Protein AF-E1X626-F1 (afdb_monomer_lite)

Secondary structure (DSSP, 8-state):
-HHHHHHHHHHHHHHHHHHHHHHHHHHHHHH---HHHHHHHHHHHHHHHTTT-HHHHHHHHHHHHHTTS-GGG-SSHHHHHHHHHHHHHHHHHHTTT-SS-TTHHHHHHHHHHHHHHHHHHH-

pLDDT: mean 85.6, std 10.37, range [43.28, 94.31]

Organism: Halobacteriovorax marinus (strain ATCC BAA-682 / DSM 15412 / SJ) (NCBI:txid862908)

Structure (mmCIF, N/CA/C/O backbone):
data_AF-E1X626-F1
#
_entry.id   AF-E1X626-F1
#
loop_
_atom_site.group_PDB
_atom_site.id
_atom_site.type_symbol
_atom_site.label_atom_id
_atom_site.label_alt_id
_atom_site.label_comp_id
_atom_site.label_asym_id
_atom_site.label_entity_id
_atom_site.label_seq_id
_atom_site.pdbx_PDB_ins_code
_atom_site.Cartn_x
_atom_site.Cartn_y
_atom_site.Cartn_z
_atom_site.occupancy
_atom_site.B_iso_or_equiv
_atom_site.auth_seq_id
_atom_site.auth_comp_id
_atom_site.auth_asym_id
_atom_site.auth_atom_id
_atom_site.pdbx_PDB_model_num
ATOM 1 N N . MET A 1 1 ? -16.391 -23.777 14.417 1.00 43.28 1 MET A N 1
ATOM 2 C CA . MET A 1 1 ? -17.164 -22.575 14.018 1.00 43.28 1 MET A CA 1
ATOM 3 C C . MET A 1 1 ? -16.332 -21.280 13.929 1.00 43.28 1 MET A C 1
ATOM 5 O O . MET A 1 1 ? -16.670 -20.440 13.114 1.00 43.28 1 MET A O 1
ATOM 9 N N . PHE A 1 2 ? -15.213 -21.125 14.658 1.00 47.00 2 PHE A N 1
ATOM 10 C CA . PHE A 1 2 ? -14.336 -19.927 14.608 1.00 47.00 2 PHE A CA 1
ATOM 11 C C . PHE A 1 2 ? -13.448 -19.770 13.349 1.00 47.00 2 PHE A C 1
ATOM 13 O O . PHE A 1 2 ? -12.954 -18.681 13.069 1.00 47.00 2 PHE A O 1
ATOM 20 N N . LYS A 1 3 ? -13.214 -20.849 12.589 1.00 49.81 3 LYS A N 1
ATOM 21 C CA . LYS A 1 3 ? -12.230 -20.866 11.488 1.00 49.81 3 LYS A CA 1
ATOM 22 C C . LYS A 1 3 ? -12.719 -20.145 10.220 1.00 49.81 3 LYS A C 1
ATOM 24 O O . LYS A 1 3 ? -11.904 -19.585 9.495 1.00 49.81 3 LYS A O 1
ATOM 29 N N . SER A 1 4 ? -14.037 -20.115 9.984 1.00 56.72 4 SER A N 1
ATOM 30 C CA . SER A 1 4 ? -14.617 -19.483 8.789 1.00 56.72 4 SER A CA 1
ATOM 31 C C . SER A 1 4 ? -14.497 -17.956 8.842 1.00 56.72 4 SER A C 1
ATOM 33 O O . SER A 1 4 ? -14.049 -17.341 7.881 1.00 56.72 4 SER A O 1
ATOM 35 N N . THR A 1 5 ? -14.772 -17.330 9.988 1.00 71.06 5 THR A N 1
ATOM 36 C CA . THR A 1 5 ? -14.697 -15.868 10.145 1.00 71.06 5 THR A CA 1
ATOM 37 C C . THR A 1 5 ? -13.279 -15.329 9.973 1.00 71.06 5 THR A C 1
ATOM 39 O O . THR A 1 5 ? -13.091 -14.301 9.331 1.00 71.06 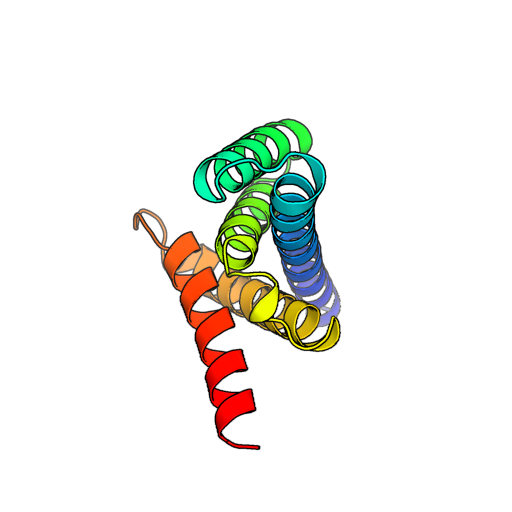5 THR A O 1
ATOM 42 N N . LEU A 1 6 ? -12.265 -16.028 10.493 1.00 80.44 6 LEU A N 1
ATOM 43 C CA . LEU A 1 6 ? -10.871 -15.582 10.406 1.00 80.44 6 LEU A CA 1
ATOM 44 C C . LEU A 1 6 ? -10.345 -15.581 8.964 1.00 80.44 6 LEU A C 1
ATOM 46 O O . LEU A 1 6 ? -9.704 -14.615 8.553 1.00 80.44 6 LEU A O 1
ATOM 50 N N . LEU A 1 7 ? -10.664 -16.624 8.191 1.00 81.12 7 LEU A N 1
ATOM 51 C CA . LEU A 1 7 ? -10.277 -16.720 6.784 1.00 81.12 7 LEU A CA 1
ATOM 52 C C . LEU A 1 7 ? -10.885 -15.575 5.959 1.00 81.12 7 LEU A C 1
ATOM 54 O O . LEU A 1 7 ? -10.168 -14.917 5.212 1.00 81.12 7 LEU A O 1
ATOM 58 N N . HIS A 1 8 ? -12.177 -15.284 6.155 1.00 82.31 8 HIS A N 1
ATOM 59 C CA . HIS A 1 8 ? -12.861 -14.184 5.466 1.00 82.31 8 HIS A CA 1
ATOM 60 C C . HIS A 1 8 ? -12.208 -12.826 5.745 1.00 82.31 8 HIS A C 1
ATOM 62 O O . HIS A 1 8 ? -12.061 -12.021 4.828 1.00 82.31 8 HIS A O 1
ATOM 68 N N . TYR A 1 9 ? -11.765 -12.578 6.984 1.00 84.25 9 TYR A N 1
ATOM 69 C CA . TYR A 1 9 ? -11.033 -11.352 7.298 1.00 84.25 9 TYR A CA 1
ATOM 70 C C . TYR A 1 9 ? -9.708 -11.278 6.545 1.00 84.25 9 TYR A C 1
ATOM 72 O O . TYR A 1 9 ? -9.471 -10.278 5.877 1.00 84.25 9 TYR A O 1
ATOM 80 N N . ILE A 1 10 ? -8.867 -12.316 6.621 1.00 87.38 10 ILE A N 1
ATOM 81 C CA . ILE A 1 10 ? -7.559 -12.331 5.943 1.00 87.38 10 ILE A CA 1
ATOM 82 C C . ILE A 1 10 ? -7.729 -12.098 4.441 1.00 87.38 10 ILE A C 1
ATOM 84 O O . ILE A 1 10 ? -7.046 -11.247 3.874 1.00 87.38 10 ILE A O 1
ATOM 88 N N . ILE A 1 11 ? -8.682 -12.790 3.815 1.00 88.56 11 ILE A N 1
ATOM 89 C CA . ILE A 1 11 ? -9.018 -12.613 2.399 1.00 88.56 11 ILE A CA 1
ATOM 90 C C . ILE A 1 11 ? -9.414 -11.156 2.131 1.00 88.56 11 ILE A C 1
ATOM 92 O O . ILE A 1 11 ? -8.872 -10.537 1.219 1.00 88.56 11 ILE A O 1
ATOM 96 N N . GLY A 1 12 ? -10.273 -10.572 2.972 1.00 89.38 12 GLY A N 1
ATOM 97 C CA . GLY A 1 12 ? -10.671 -9.168 2.875 1.00 89.38 12 GLY A CA 1
ATOM 98 C C . GLY A 1 12 ? -9.492 -8.190 2.915 1.00 89.38 12 GLY A C 1
ATOM 99 O O . GLY A 1 12 ? -9.416 -7.308 2.060 1.00 89.38 12 GLY A O 1
ATOM 100 N N . TYR A 1 13 ? -8.547 -8.356 3.849 1.00 90.81 13 TYR A N 1
ATOM 101 C CA . TYR A 1 13 ? -7.333 -7.525 3.894 1.00 90.81 13 TYR A CA 1
ATOM 102 C C . TYR A 1 13 ? -6.477 -7.722 2.641 1.00 90.81 13 TYR A C 1
ATOM 104 O O . TYR A 1 13 ? -6.092 -6.746 2.007 1.00 90.81 13 TYR A O 1
ATOM 112 N N . SER A 1 14 ? -6.240 -8.971 2.235 1.00 92.38 14 SER A N 1
ATOM 113 C CA . SER A 1 14 ? -5.424 -9.295 1.055 1.00 92.38 14 SER A CA 1
ATOM 114 C C . SER A 1 14 ? -5.981 -8.651 -0.219 1.00 92.38 14 SER A C 1
ATOM 116 O O . SER A 1 14 ? -5.244 -8.014 -0.965 1.00 92.38 14 SER A O 1
ATOM 118 N N . LEU A 1 15 ? -7.296 -8.763 -0.448 1.00 92.75 15 LEU A N 1
ATOM 119 C CA . LEU A 1 15 ? -7.978 -8.155 -1.596 1.00 92.75 15 LEU A CA 1
ATOM 120 C C . LEU A 1 15 ? -7.919 -6.630 -1.548 1.00 92.75 15 LEU A C 1
ATOM 122 O O . LEU A 1 15 ? -7.601 -5.995 -2.546 1.00 92.75 15 LEU A O 1
ATOM 126 N N . SER A 1 16 ? -8.194 -6.042 -0.384 1.00 92.25 16 SER A N 1
ATOM 127 C CA . SER A 1 16 ? -8.138 -4.588 -0.204 1.00 92.25 16 SER A CA 1
ATOM 128 C C . SER A 1 16 ? -6.724 -4.049 -0.455 1.00 92.25 16 SER A C 1
ATOM 130 O O . SER A 1 16 ? -6.550 -3.013 -1.090 1.00 92.25 16 SER A O 1
ATOM 132 N N . PHE A 1 17 ? -5.706 -4.778 0.008 1.00 93.94 17 PHE A N 1
ATOM 133 C CA . PHE A 1 17 ? -4.298 -4.462 -0.219 1.00 93.94 17 PHE A CA 1
ATOM 134 C C . PHE A 1 17 ? -3.938 -4.543 -1.706 1.00 93.94 17 PHE A C 1
ATOM 136 O O . PHE A 1 17 ? -3.345 -3.610 -2.246 1.00 93.94 17 PHE A O 1
ATOM 143 N N . LEU A 1 18 ? -4.355 -5.617 -2.382 1.00 93.06 18 LEU A N 1
ATOM 144 C CA . LEU A 1 18 ? -4.147 -5.804 -3.818 1.00 93.06 18 LEU A CA 1
ATOM 145 C C . LEU A 1 18 ? -4.773 -4.660 -4.625 1.00 93.06 18 LEU A C 1
ATOM 147 O O . LEU A 1 18 ? -4.126 -4.115 -5.512 1.00 93.06 18 LEU A O 1
ATOM 151 N N . VAL A 1 19 ? -6.000 -4.253 -4.284 1.00 93.00 19 VAL A N 1
ATOM 152 C CA . VAL A 1 19 ? -6.684 -3.119 -4.926 1.00 93.00 19 VAL A CA 1
ATOM 153 C C . VAL A 1 19 ? -5.890 -1.823 -4.753 1.00 93.00 19 VAL A C 1
ATOM 155 O O . VAL A 1 19 ? -5.701 -1.099 -5.726 1.00 93.00 19 VAL A O 1
ATOM 158 N N . GLY A 1 20 ? -5.384 -1.541 -3.549 1.00 92.06 20 GLY A N 1
ATOM 159 C CA . GLY A 1 20 ? -4.547 -0.362 -3.306 1.00 92.06 20 GLY A CA 1
ATOM 160 C C . GLY A 1 20 ? -3.255 -0.365 -4.126 1.00 92.06 20 GLY A C 1
ATOM 161 O O . GLY A 1 20 ? -2.898 0.652 -4.721 1.00 92.06 20 GLY A O 1
ATOM 162 N N . CYS A 1 21 ? -2.592 -1.519 -4.205 1.00 91.94 21 CYS A N 1
ATOM 163 C CA . CYS A 1 21 ? -1.367 -1.707 -4.980 1.00 91.94 21 CYS A CA 1
ATOM 164 C C . CYS A 1 21 ? -1.613 -1.505 -6.487 1.00 91.94 21 CYS A C 1
ATOM 166 O O . CYS A 1 21 ? -0.929 -0.714 -7.137 1.00 91.94 21 CYS A O 1
ATOM 168 N N . LEU A 1 22 ? -2.658 -2.147 -7.018 1.00 91.12 22 LEU A N 1
ATOM 169 C CA . LEU A 1 22 ? -3.077 -2.045 -8.417 1.00 91.12 22 LEU A CA 1
ATOM 170 C C . LEU A 1 22 ? -3.449 -0.621 -8.813 1.00 91.12 22 LEU A C 1
ATOM 172 O O . LEU A 1 22 ? -2.998 -0.141 -9.848 1.00 91.12 22 LEU A O 1
ATOM 176 N N . LEU A 1 23 ? -4.268 0.055 -8.004 1.00 91.62 23 LEU A N 1
ATOM 177 C CA . LEU A 1 23 ? -4.694 1.419 -8.299 1.00 91.62 23 LEU A CA 1
ATOM 178 C C . LEU A 1 23 ? -3.499 2.376 -8.313 1.00 91.62 23 LEU A C 1
ATOM 180 O O . LEU A 1 23 ? -3.409 3.202 -9.215 1.00 91.62 23 LEU A O 1
ATOM 184 N N . CYS A 1 24 ? -2.564 2.244 -7.368 1.00 91.62 24 CYS A N 1
ATOM 185 C CA . CYS A 1 24 ? -1.367 3.086 -7.332 1.00 91.62 24 CYS A CA 1
ATOM 186 C C . CYS A 1 24 ? -0.520 2.923 -8.603 1.00 91.62 24 CYS A C 1
ATOM 188 O O . CYS A 1 24 ? -0.189 3.920 -9.248 1.00 91.62 24 CYS A O 1
ATOM 190 N N . ASN A 1 25 ? -0.263 1.677 -9.012 1.00 88.81 25 ASN A N 1
ATOM 191 C CA . ASN A 1 25 ? 0.451 1.379 -10.255 1.00 88.81 25 ASN A CA 1
ATOM 192 C C . ASN A 1 25 ? -0.307 1.857 -11.498 1.00 88.81 25 ASN A C 1
ATOM 194 O O . ASN A 1 25 ? 0.287 2.427 -12.409 1.00 88.81 25 ASN A O 1
ATOM 198 N N . TYR A 1 26 ? -1.626 1.673 -11.538 1.00 89.31 26 TYR A N 1
ATOM 199 C CA . TYR A 1 26 ? -2.446 2.110 -12.665 1.00 89.31 26 TYR A CA 1
ATOM 200 C C . TYR A 1 26 ? -2.425 3.632 -12.842 1.00 89.31 26 TYR A C 1
ATOM 202 O O . TYR A 1 26 ? -2.310 4.113 -13.970 1.00 89.31 26 TYR A O 1
ATOM 210 N N . LEU A 1 27 ? -2.502 4.391 -11.741 1.00 89.38 27 LEU A N 1
ATOM 211 C CA . LEU A 1 27 ? -2.402 5.852 -11.770 1.00 89.38 27 LEU A CA 1
ATOM 212 C C . LEU A 1 27 ? -1.022 6.311 -12.251 1.00 89.38 27 LEU A C 1
ATOM 214 O O . LEU A 1 27 ? -0.9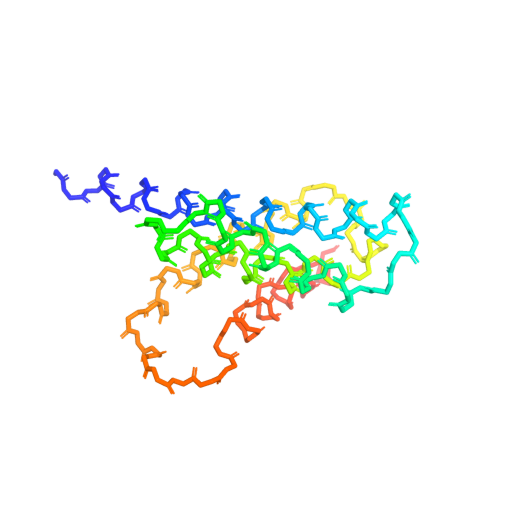47 7.237 -13.054 1.00 89.38 27 LEU A O 1
ATOM 218 N N . TYR A 1 28 ? 0.043 5.653 -11.785 1.00 89.31 28 TYR A N 1
ATOM 219 C CA . TYR A 1 28 ? 1.410 5.929 -12.228 1.00 89.31 28 TYR A CA 1
ATOM 220 C C . TYR A 1 28 ? 1.562 5.711 -13.742 1.00 89.31 28 TYR A C 1
ATOM 222 O O . TYR A 1 28 ? 1.955 6.626 -14.455 1.00 89.31 28 TYR A O 1
ATOM 230 N N . ILE A 1 29 ? 1.158 4.540 -14.245 1.00 86.75 29 ILE A N 1
ATOM 231 C CA . ILE A 1 29 ? 1.330 4.163 -15.657 1.00 86.75 29 ILE A CA 1
ATOM 232 C C . ILE A 1 29 ? 0.433 4.990 -16.592 1.00 86.75 29 ILE A C 1
ATOM 234 O O . ILE A 1 29 ? 0.860 5.359 -17.681 1.00 86.75 29 ILE A O 1
ATOM 238 N N . SER A 1 30 ? -0.814 5.270 -16.200 1.00 88.88 30 SER A N 1
ATOM 239 C CA . SER A 1 30 ? -1.793 5.900 -17.104 1.00 88.88 30 SER A CA 1
ATOM 240 C C . SER A 1 30 ? -1.685 7.422 -17.163 1.00 88.88 30 SER A C 1
ATOM 242 O O . SER A 1 30 ? -2.025 8.013 -18.185 1.00 88.88 30 SER A O 1
ATOM 244 N N . PHE A 1 31 ? -1.276 8.062 -16.064 1.00 87.56 31 PHE A N 1
ATOM 245 C CA . PHE A 1 31 ? -1.279 9.523 -15.932 1.00 87.56 31 PHE A CA 1
ATOM 246 C C . PHE A 1 31 ? 0.118 10.126 -15.727 1.00 87.56 31 PHE A C 1
ATOM 248 O O . PHE A 1 31 ? 0.209 11.343 -15.577 1.00 87.56 31 PHE A O 1
ATOM 255 N N . ASP A 1 32 ? 1.178 9.307 -15.701 1.00 86.19 32 ASP A N 1
ATOM 256 C CA . ASP A 1 32 ? 2.573 9.734 -15.476 1.00 86.19 32 ASP A CA 1
ATOM 257 C C . ASP A 1 32 ? 2.732 10.595 -14.201 1.00 86.19 32 ASP A C 1
ATOM 259 O O . ASP A 1 32 ? 3.500 11.555 -14.109 1.00 86.19 32 ASP A O 1
ATOM 263 N N . LEU A 1 33 ? 1.907 10.293 -13.193 1.00 88.06 33 LEU A N 1
ATOM 264 C CA . LEU A 1 33 ? 1.901 11.004 -11.918 1.00 88.06 33 LEU A CA 1
ATOM 265 C C . LEU A 1 33 ? 3.073 10.521 -11.062 1.00 88.06 33 LEU A C 1
ATOM 267 O O . LEU A 1 33 ? 3.349 9.326 -11.039 1.00 88.06 33 LEU A O 1
ATOM 271 N N . PRO A 1 34 ? 3.714 11.380 -10.252 1.00 90.62 34 PRO A N 1
ATOM 272 C CA . PRO A 1 34 ? 4.719 10.915 -9.303 1.00 90.62 34 PRO A CA 1
ATOM 273 C C . PRO A 1 34 ? 4.106 9.904 -8.322 1.00 90.62 34 PRO A C 1
ATOM 275 O O . PRO A 1 34 ? 3.015 10.126 -7.795 1.00 90.62 34 PRO A O 1
ATOM 278 N N . MET A 1 35 ? 4.825 8.816 -8.019 1.00 89.62 35 MET A N 1
ATOM 279 C CA . MET A 1 35 ? 4.302 7.688 -7.223 1.00 89.62 35 MET A CA 1
ATOM 280 C C . MET A 1 35 ? 3.710 8.113 -5.867 1.00 89.62 35 MET A C 1
ATOM 282 O O . MET A 1 35 ? 2.712 7.559 -5.409 1.00 89.62 35 MET A O 1
ATOM 286 N N . VAL A 1 36 ? 4.294 9.138 -5.234 1.00 91.69 36 VAL A N 1
ATOM 287 C CA . VAL A 1 36 ? 3.806 9.706 -3.964 1.00 91.69 36 VAL A CA 1
ATOM 288 C C . VAL A 1 36 ? 2.413 10.320 -4.119 1.00 91.69 36 VAL A C 1
ATOM 290 O O . VAL A 1 36 ? 1.562 10.149 -3.245 1.00 91.69 36 VAL A O 1
ATOM 293 N N . LEU A 1 37 ? 2.162 11.007 -5.234 1.00 92.88 37 LEU A N 1
ATOM 294 C CA . LEU A 1 37 ? 0.869 11.616 -5.535 1.00 92.88 37 LEU A CA 1
ATOM 295 C C . LEU A 1 37 ? -0.172 10.550 -5.897 1.00 92.88 37 LEU A C 1
ATOM 297 O O . LEU A 1 37 ? -1.307 10.622 -5.438 1.00 92.88 37 LEU A O 1
ATOM 301 N N . SER A 1 38 ? 0.220 9.516 -6.643 1.00 92.69 38 SER A N 1
ATOM 302 C CA . SER A 1 38 ? -0.650 8.369 -6.928 1.00 92.69 38 SER A CA 1
ATOM 303 C C . SER A 1 38 ? -1.101 7.674 -5.641 1.00 92.69 38 SER A C 1
ATOM 305 O O . SER A 1 38 ? -2.294 7.439 -5.448 1.00 92.69 38 SER A O 1
ATOM 307 N N . SER A 1 39 ? -0.179 7.417 -4.709 1.00 93.19 39 SER A N 1
ATOM 308 C CA . SER A 1 39 ? -0.499 6.776 -3.428 1.00 93.19 39 SER A CA 1
ATOM 309 C C . SER A 1 39 ? -1.381 7.647 -2.529 1.00 93.19 39 SER A C 1
ATOM 311 O O . SER A 1 39 ? -2.315 7.137 -1.905 1.00 93.19 39 SER A O 1
ATOM 313 N N . SER A 1 40 ? -1.157 8.966 -2.494 1.00 94.06 40 SER A N 1
ATOM 314 C CA . SER A 1 40 ? -2.004 9.874 -1.711 1.00 94.06 40 SER A CA 1
ATOM 315 C C . SER A 1 40 ? -3.426 9.965 -2.272 1.00 94.06 40 SER A C 1
ATOM 317 O O . SER A 1 40 ? -4.381 9.943 -1.493 1.00 94.06 40 SER A O 1
ATOM 319 N N . LEU A 1 41 ? -3.592 9.960 -3.599 1.00 94.31 41 LEU A N 1
ATOM 320 C CA . LEU A 1 41 ? -4.902 9.891 -4.255 1.00 94.31 41 LEU A CA 1
ATOM 321 C C . LEU A 1 41 ? -5.61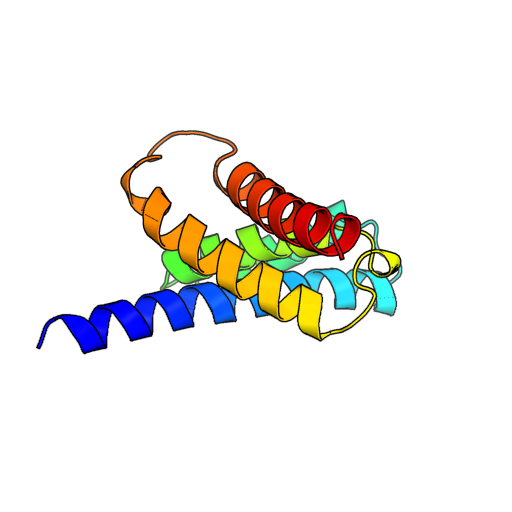7 8.570 -3.963 1.00 94.31 41 LEU A C 1
ATOM 323 O O . LEU A 1 41 ? -6.791 8.580 -3.594 1.00 94.31 41 LEU A O 1
ATOM 327 N N . VAL A 1 42 ? -4.918 7.437 -4.067 1.00 93.94 42 VAL A N 1
ATOM 328 C CA . VAL A 1 42 ? -5.482 6.112 -3.758 1.00 93.94 42 VAL A CA 1
ATOM 329 C C . VAL A 1 42 ? -5.889 6.026 -2.288 1.00 93.94 42 VAL A C 1
ATOM 331 O O . VAL A 1 42 ? -6.968 5.524 -1.979 1.00 93.94 42 VAL A O 1
ATOM 334 N N . GLY A 1 43 ? -5.076 6.562 -1.376 1.00 92.62 43 GLY A N 1
ATOM 335 C CA . GLY A 1 43 ? -5.400 6.650 0.046 1.00 92.62 43 GLY A CA 1
ATOM 336 C C . GLY A 1 43 ? -6.618 7.524 0.330 1.00 92.62 43 GLY A C 1
ATOM 337 O O . GLY A 1 43 ? -7.496 7.132 1.102 1.00 92.62 43 GLY A O 1
ATOM 338 N N . LEU A 1 44 ? -6.707 8.684 -0.323 1.00 93.44 44 LEU A N 1
ATOM 339 C CA . LEU A 1 44 ? -7.831 9.606 -0.187 1.00 93.44 44 LEU A CA 1
ATOM 340 C C . LEU A 1 44 ? -9.131 8.980 -0.712 1.00 93.44 44 LEU A C 1
ATOM 342 O O . LEU A 1 44 ? -10.123 8.919 0.014 1.00 93.44 44 LEU A O 1
ATOM 346 N N . LEU A 1 45 ? -9.115 8.455 -1.938 1.00 92.94 45 LEU A N 1
ATOM 347 C CA . LEU A 1 45 ? -10.269 7.793 -2.550 1.00 92.94 45 LEU A CA 1
ATOM 348 C C . LEU A 1 45 ? -10.663 6.529 -1.781 1.00 92.94 45 LEU A C 1
ATOM 350 O O . LEU A 1 45 ? -11.843 6.323 -1.502 1.00 92.94 45 LEU A O 1
ATOM 354 N N . GLY A 1 46 ? -9.687 5.720 -1.368 1.00 89.44 46 GLY A N 1
ATOM 355 C CA . GLY A 1 46 ? -9.911 4.539 -0.538 1.00 89.44 46 GLY A CA 1
ATOM 356 C C . GLY A 1 46 ? -10.560 4.888 0.802 1.00 89.44 46 GLY A C 1
ATOM 357 O O . GLY A 1 46 ? -11.478 4.198 1.244 1.00 89.44 46 GLY A O 1
ATOM 358 N N . SER A 1 47 ? -10.158 5.998 1.423 1.00 89.31 47 SER A N 1
ATOM 359 C CA . SER A 1 47 ? -10.781 6.493 2.652 1.00 89.31 47 SER A CA 1
ATOM 360 C C . SER A 1 47 ? -12.241 6.911 2.435 1.00 89.31 47 SER A C 1
ATOM 362 O O . SER A 1 47 ? -13.113 6.527 3.218 1.00 89.31 47 SER A O 1
ATOM 364 N N . LEU A 1 48 ? -12.533 7.627 1.346 1.00 90.81 48 LEU A N 1
ATOM 365 C CA . LEU A 1 48 ? -13.886 8.094 1.026 1.00 90.81 48 LEU A CA 1
ATOM 366 C C . LEU A 1 48 ? -14.836 6.943 0.662 1.00 90.81 48 LEU A C 1
ATOM 368 O O . LEU A 1 48 ? -15.944 6.870 1.191 1.00 90.81 48 LEU A O 1
ATOM 372 N N . ILE A 1 49 ? -14.398 6.018 -0.196 1.00 88.62 49 ILE A N 1
ATOM 373 C CA . ILE A 1 49 ? -15.213 4.886 -0.663 1.00 88.62 49 ILE A CA 1
ATOM 374 C C . ILE A 1 49 ? -15.506 3.920 0.490 1.00 88.62 49 ILE A C 1
ATOM 376 O O . ILE A 1 49 ? -16.643 3.485 0.676 1.00 88.62 49 ILE A O 1
ATOM 380 N N . PHE A 1 50 ? -14.497 3.609 1.308 1.00 86.06 50 PHE A N 1
ATOM 381 C CA . PHE A 1 50 ? -14.618 2.650 2.407 1.00 86.06 50 PHE A CA 1
ATOM 382 C C . PHE A 1 50 ? -14.879 3.315 3.765 1.00 86.06 50 PHE A C 1
ATOM 384 O O . PHE A 1 50 ? -14.513 2.755 4.796 1.00 86.06 50 PHE A O 1
ATOM 391 N N . TYR A 1 51 ? -15.568 4.463 3.799 1.00 79.56 51 TYR A N 1
ATOM 392 C CA . TYR A 1 51 ? -15.819 5.249 5.020 1.00 79.56 51 TYR A CA 1
ATOM 393 C C . TYR A 1 51 ? -16.358 4.434 6.212 1.00 79.56 51 TYR A C 1
ATOM 395 O O . TYR A 1 51 ? -15.986 4.662 7.362 1.00 79.56 51 TYR A O 1
ATOM 403 N N . LYS A 1 52 ? -17.215 3.437 5.950 1.00 81.44 52 LYS A N 1
ATOM 404 C CA . LYS A 1 52 ? -17.788 2.569 6.995 1.00 81.44 52 LYS A CA 1
ATOM 405 C C . LYS A 1 52 ? -16.834 1.477 7.493 1.00 81.44 52 LYS A C 1
ATOM 407 O O . LYS A 1 52 ? -17.067 0.930 8.568 1.00 81.44 52 LYS A O 1
ATOM 412 N N . ASN A 1 53 ? -15.790 1.132 6.739 1.00 86.06 53 ASN A N 1
ATOM 413 C CA . ASN A 1 53 ? -14.929 -0.015 7.016 1.00 86.06 53 ASN A CA 1
ATOM 414 C C . ASN A 1 53 ? -13.459 0.401 7.181 1.00 86.06 53 ASN A C 1
ATOM 416 O O . ASN A 1 53 ? -12.657 0.322 6.252 1.00 86.06 53 ASN A O 1
ATOM 420 N N . LYS A 1 54 ? -13.104 0.794 8.410 1.00 84.56 54 LYS A N 1
ATOM 421 C CA . LYS A 1 54 ? -11.756 1.264 8.785 1.00 84.56 54 LYS A CA 1
ATOM 422 C C . LYS A 1 54 ? -10.640 0.272 8.452 1.00 84.56 54 LYS A C 1
ATOM 424 O O . LYS A 1 54 ? -9.529 0.672 8.121 1.00 84.56 54 LYS A O 1
ATOM 429 N N . GLU A 1 55 ? -10.937 -1.021 8.534 1.00 86.44 55 GLU A N 1
ATOM 430 C CA . GLU A 1 55 ? -9.973 -2.082 8.240 1.00 86.44 55 GLU A CA 1
ATOM 431 C C . GLU A 1 55 ? -9.634 -2.124 6.743 1.00 86.44 55 GLU A C 1
ATOM 433 O O . GLU A 1 55 ? -8.464 -2.223 6.375 1.00 86.44 55 GLU A O 1
ATOM 438 N N . ALA A 1 56 ? -10.644 -1.964 5.880 1.00 86.56 56 ALA A N 1
ATOM 439 C CA . ALA A 1 56 ? -10.448 -1.883 4.435 1.00 86.56 56 ALA A CA 1
ATOM 440 C C . ALA A 1 56 ? -9.677 -0.614 4.045 1.00 86.56 56 ALA A C 1
ATOM 442 O O . ALA A 1 56 ? -8.734 -0.703 3.267 1.00 86.56 56 ALA A O 1
ATOM 443 N N . GLN A 1 57 ? -9.996 0.540 4.646 1.00 90.50 57 GLN A N 1
ATOM 444 C CA . GLN A 1 57 ? -9.260 1.793 4.418 1.00 90.50 57 GLN A CA 1
ATOM 445 C C . GLN A 1 57 ? -7.766 1.640 4.724 1.00 90.50 57 GLN A C 1
ATOM 447 O O . GLN A 1 57 ? -6.919 1.975 3.897 1.00 90.50 57 GLN A O 1
ATOM 452 N N . ALA A 1 58 ? -7.442 1.097 5.903 1.00 90.38 58 ALA A N 1
ATOM 453 C CA . ALA A 1 58 ? -6.061 0.872 6.314 1.00 90.38 58 ALA A CA 1
ATOM 454 C C . ALA A 1 58 ? -5.339 -0.094 5.368 1.00 90.38 58 ALA A C 1
ATOM 456 O O . ALA A 1 58 ? -4.168 0.111 5.064 1.00 90.38 58 ALA A O 1
ATOM 457 N N . SER A 1 59 ? -6.037 -1.121 4.883 1.00 92.62 59 SER A N 1
ATOM 458 C CA . SER A 1 59 ? -5.472 -2.117 3.978 1.00 92.62 59 SER A CA 1
ATOM 459 C C . SER A 1 59 ? -5.234 -1.578 2.568 1.00 92.62 59 SER A C 1
ATOM 461 O O . SER A 1 59 ? -4.171 -1.826 2.011 1.00 92.62 59 SER A O 1
ATOM 463 N N . VAL A 1 60 ? -6.176 -0.808 2.010 1.00 94.00 60 VAL A N 1
ATOM 464 C CA . VAL A 1 60 ? -6.018 -0.134 0.708 1.00 94.00 60 VAL A CA 1
ATOM 465 C C . VAL A 1 60 ? -4.856 0.851 0.768 1.00 94.00 60 VAL A C 1
ATOM 467 O O . VAL A 1 60 ? -3.994 0.835 -0.106 1.00 94.00 60 VAL A O 1
ATOM 470 N N . TYR A 1 61 ? -4.780 1.657 1.827 1.00 93.81 61 TYR A N 1
ATOM 471 C CA . TYR A 1 61 ? -3.694 2.621 1.991 1.00 93.81 61 TYR A CA 1
ATOM 472 C C . TYR A 1 61 ? -2.340 1.951 2.259 1.00 93.81 61 TYR A C 1
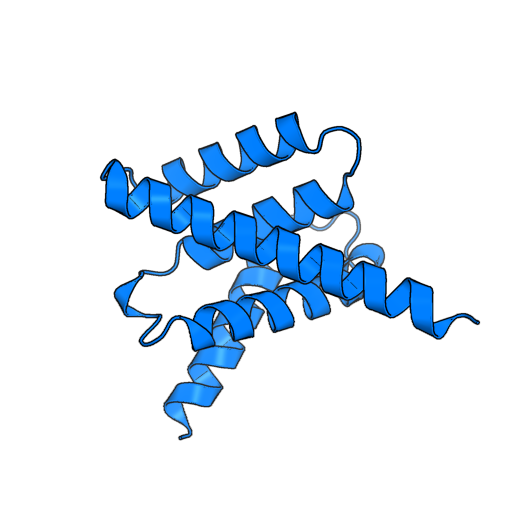ATOM 474 O O . TYR A 1 61 ? -1.302 2.403 1.792 1.00 93.81 61 TYR A O 1
ATOM 482 N N . CYS A 1 62 ? -2.325 0.825 2.973 1.00 93.88 62 CYS A N 1
ATOM 483 C CA . CYS A 1 62 ? -1.114 0.023 3.117 1.00 93.88 62 CYS A CA 1
ATOM 484 C C . CYS A 1 62 ? -0.661 -0.564 1.772 1.00 93.88 62 CYS A C 1
ATOM 486 O O . CYS A 1 62 ? 0.529 -0.556 1.464 1.00 93.88 62 CYS A O 1
ATOM 488 N N . GLY A 1 63 ? -1.610 -1.051 0.971 1.00 92.38 63 GLY A N 1
ATOM 489 C CA . GLY A 1 63 ? -1.351 -1.597 -0.355 1.00 92.38 63 GLY A CA 1
ATOM 490 C C . GLY A 1 63 ? -0.841 -0.553 -1.340 1.00 92.38 63 GLY A C 1
ATOM 491 O O . GLY A 1 63 ? 0.042 -0.862 -2.136 1.00 92.38 63 GLY A O 1
ATOM 492 N N . SER A 1 64 ? -1.316 0.694 -1.257 1.00 94.06 64 SER A N 1
ATOM 493 C CA . SER A 1 64 ? -0.815 1.771 -2.116 1.00 94.06 64 SER A CA 1
ATOM 494 C C . SER A 1 64 ? 0.660 2.071 -1.855 1.00 94.06 64 SER A C 1
ATOM 496 O O . SER A 1 64 ? 1.389 2.284 -2.812 1.00 94.06 64 SER A O 1
ATOM 498 N N . PHE A 1 65 ? 1.144 1.985 -0.607 1.00 92.88 65 PHE A N 1
ATOM 499 C CA . PHE A 1 65 ? 2.585 2.069 -0.324 1.00 92.88 65 PHE A CA 1
ATOM 500 C C . PHE A 1 65 ? 3.380 0.932 -0.960 1.00 92.88 65 PHE A C 1
ATOM 502 O O . PHE A 1 65 ? 4.473 1.171 -1.463 1.00 92.88 65 PHE A O 1
ATOM 509 N N . ALA A 1 66 ? 2.844 -0.292 -0.967 1.00 91.38 66 ALA A N 1
ATOM 510 C CA . ALA A 1 66 ? 3.518 -1.394 -1.643 1.00 91.38 66 ALA A CA 1
ATOM 511 C C . ALA A 1 66 ? 3.570 -1.180 -3.168 1.00 91.38 66 ALA A C 1
ATOM 513 O O . ALA A 1 66 ? 4.592 -1.452 -3.796 1.00 91.38 66 ALA A O 1
ATOM 514 N N . GLY A 1 67 ? 2.501 -0.616 -3.737 1.00 87.81 67 GLY A N 1
ATOM 515 C CA . GLY A 1 67 ? 2.402 -0.231 -5.147 1.00 87.81 67 GLY A CA 1
ATOM 516 C C . GLY A 1 67 ? 3.179 1.030 -5.540 1.00 87.81 67 GLY A C 1
ATOM 517 O O . GLY A 1 67 ? 3.164 1.387 -6.708 1.00 87.81 67 GLY A O 1
ATOM 518 N N . MET A 1 68 ? 3.855 1.706 -4.602 1.00 88.69 68 MET A N 1
ATOM 519 C CA . MET A 1 68 ? 4.866 2.730 -4.920 1.00 88.69 68 MET A CA 1
ATOM 520 C C . MET A 1 68 ? 6.221 2.110 -5.283 1.00 88.69 68 MET A C 1
ATOM 522 O O . MET A 1 68 ? 7.175 2.834 -5.538 1.00 88.69 68 MET A O 1
ATOM 526 N N . SER A 1 69 ? 6.343 0.785 -5.237 1.00 84.25 69 SER A N 1
ATOM 527 C CA . SER A 1 69 ? 7.529 0.109 -5.757 1.00 84.25 69 SER A CA 1
ATOM 528 C C . SER A 1 69 ? 7.480 0.141 -7.274 1.00 84.25 69 SER A C 1
ATOM 530 O O . SER A 1 69 ? 6.408 -0.033 -7.852 1.00 84.25 69 SER A O 1
ATOM 532 N N . ASP A 1 70 ? 8.631 0.348 -7.907 1.00 70.81 70 ASP A N 1
ATOM 533 C CA . ASP A 1 70 ? 8.702 0.461 -9.358 1.00 70.81 70 ASP A CA 1
ATOM 534 C C . ASP A 1 70 ? 8.085 -0.784 -10.032 1.00 70.81 70 ASP A C 1
ATOM 536 O O . ASP A 1 70 ? 8.392 -1.910 -9.629 1.00 70.81 70 ASP A O 1
ATOM 540 N N . PRO A 1 71 ? 7.204 -0.636 -11.034 1.00 62.78 71 PRO A N 1
ATOM 541 C CA . PRO A 1 71 ? 6.564 -1.770 -11.693 1.00 62.78 71 PRO A CA 1
ATOM 542 C C . PRO A 1 71 ? 7.558 -2.730 -12.365 1.00 62.78 71 PRO A C 1
ATOM 544 O O . PRO A 1 71 ? 7.225 -3.904 -12.519 1.00 62.78 71 PRO A O 1
ATOM 547 N N . MET A 1 72 ? 8.789 -2.304 -12.691 1.00 58.72 72 MET A N 1
ATOM 548 C CA . MET A 1 72 ? 9.852 -3.217 -13.140 1.00 58.72 72 MET A CA 1
ATOM 549 C C . MET A 1 72 ? 10.341 -4.180 -12.045 1.00 58.72 72 MET A C 1
ATOM 551 O O . MET A 1 72 ? 10.932 -5.211 -12.373 1.00 58.72 72 MET A O 1
ATOM 555 N N . PHE A 1 73 ? 10.093 -3.898 -10.759 1.00 58.84 73 PHE A N 1
ATOM 556 C CA . PHE A 1 73 ? 10.397 -4.849 -9.683 1.00 58.84 73 PHE A CA 1
ATOM 557 C C . PHE A 1 73 ? 9.500 -6.083 -9.733 1.00 58.84 73 PHE A C 1
ATOM 559 O O . PHE A 1 73 ? 9.974 -7.169 -9.409 1.00 58.84 73 PHE A O 1
ATOM 566 N N . PHE A 1 74 ? 8.240 -5.939 -10.152 1.00 60.41 74 PHE A N 1
ATOM 567 C CA . PHE A 1 74 ? 7.311 -7.056 -10.283 1.00 60.41 74 PHE A CA 1
ATOM 568 C C . PHE A 1 74 ? 7.525 -7.729 -11.635 1.00 60.41 74 PHE A C 1
ATOM 570 O O . PHE A 1 74 ? 6.870 -7.409 -12.625 1.00 60.41 74 PHE A O 1
ATOM 577 N N . GLY A 1 75 ? 8.448 -8.690 -11.680 1.00 55.44 75 GLY A N 1
ATOM 578 C CA . GLY A 1 75 ? 8.765 -9.410 -12.914 1.00 55.44 75 GLY A CA 1
ATOM 579 C C . GLY A 1 75 ? 7.558 -10.167 -13.480 1.00 55.44 75 GLY A C 1
ATOM 580 O O . GLY A 1 75 ? 7.507 -10.419 -14.681 1.00 55.44 75 GLY A O 1
ATOM 581 N N . HIS A 1 76 ? 6.583 -10.516 -12.629 1.00 67.44 76 HIS A N 1
ATOM 582 C CA . HIS A 1 76 ? 5.324 -11.184 -12.968 1.00 67.44 76 HIS A CA 1
ATOM 583 C C . HIS A 1 76 ? 4.176 -10.714 -12.056 1.00 67.44 76 HIS A C 1
ATOM 585 O O . HIS A 1 76 ? 4.362 -10.505 -10.857 1.00 67.44 76 HIS A O 1
ATOM 591 N N . TRP A 1 77 ? 2.944 -10.698 -12.584 1.00 77.19 77 TRP A N 1
ATOM 592 C CA . TRP A 1 77 ? 1.707 -10.457 -11.813 1.00 77.19 77 TRP A CA 1
ATOM 593 C C . TRP A 1 77 ? 1.568 -11.359 -10.568 1.00 77.19 77 TRP A C 1
ATOM 595 O O . TRP A 1 77 ? 0.922 -10.978 -9.591 1.00 77.19 77 TRP A O 1
ATOM 605 N N . GLY A 1 78 ? 2.201 -12.539 -10.580 1.00 80.44 78 GLY A N 1
ATOM 606 C CA . GLY A 1 78 ? 2.227 -13.471 -9.451 1.00 80.44 78 GLY A CA 1
ATOM 607 C C . GLY A 1 78 ? 2.936 -12.929 -8.205 1.00 80.44 78 GLY A C 1
ATOM 608 O O . GLY A 1 78 ? 2.457 -13.153 -7.093 1.00 80.44 78 GLY A O 1
ATOM 609 N N . GLU A 1 79 ? 4.015 -12.159 -8.363 1.00 83.88 79 GLU A N 1
ATOM 610 C CA . GLU A 1 79 ? 4.747 -11.572 -7.230 1.00 83.88 79 GLU A CA 1
ATOM 611 C C . GLU A 1 79 ? 3.901 -10.526 -6.504 1.00 83.88 79 GLU A C 1
ATOM 613 O O . GLU A 1 79 ? 3.872 -10.478 -5.277 1.00 83.88 79 GLU A O 1
ATOM 618 N N . MET A 1 80 ? 3.128 -9.739 -7.249 1.00 86.31 80 MET A N 1
ATOM 619 C CA . MET A 1 80 ? 2.243 -8.728 -6.675 1.00 86.31 80 MET A CA 1
ATOM 620 C C . MET A 1 80 ? 1.089 -9.356 -5.876 1.00 86.31 80 MET A C 1
ATOM 622 O O . MET A 1 80 ? 0.698 -8.838 -4.824 1.00 86.31 80 MET A O 1
ATOM 626 N N . ILE A 1 81 ? 0.572 -10.504 -6.328 1.00 89.31 81 ILE A N 1
ATOM 627 C CA . ILE A 1 81 ? -0.410 -11.294 -5.570 1.00 89.31 81 ILE A CA 1
ATOM 628 C C . ILE A 1 81 ? 0.229 -11.833 -4.283 1.00 89.31 81 ILE A C 1
ATOM 630 O O . ILE A 1 81 ? -0.362 -11.701 -3.211 1.00 89.31 81 ILE A O 1
ATOM 634 N N . LEU A 1 82 ? 1.449 -12.371 -4.363 1.00 90.06 82 LEU A N 1
ATOM 635 C CA . LEU A 1 82 ? 2.219 -12.847 -3.208 1.00 90.06 82 LEU A CA 1
ATOM 636 C C . LEU A 1 82 ? 2.458 -11.740 -2.173 1.00 90.06 82 LEU A C 1
ATOM 638 O O . LEU A 1 82 ? 2.156 -11.939 -0.994 1.00 90.06 82 LEU A O 1
ATOM 642 N N . VAL A 1 83 ? 2.913 -10.559 -2.606 1.00 91.44 83 VAL A N 1
ATOM 643 C CA . VAL A 1 83 ? 3.086 -9.383 -1.736 1.00 91.44 83 VAL A CA 1
ATOM 644 C C . VAL A 1 83 ? 1.762 -9.003 -1.081 1.00 91.44 83 VAL A C 1
ATOM 646 O O . VAL A 1 83 ? 1.732 -8.730 0.115 1.00 91.44 83 VAL A O 1
ATOM 649 N N . SER A 1 84 ? 0.653 -9.033 -1.820 1.00 91.56 84 SER A N 1
ATOM 650 C CA . SER A 1 84 ? -0.658 -8.649 -1.283 1.00 91.56 84 SER A CA 1
ATOM 651 C C . SER A 1 84 ? -1.198 -9.642 -0.253 1.00 91.56 84 SER A C 1
ATOM 653 O O . SER A 1 84 ? -1.790 -9.234 0.748 1.00 91.56 84 SER A O 1
ATOM 655 N N . ILE A 1 85 ? -0.962 -10.942 -0.454 1.00 92.94 85 ILE A N 1
ATOM 656 C CA . ILE A 1 85 ? -1.304 -11.984 0.523 1.00 92.94 85 ILE A CA 1
ATOM 657 C C . ILE A 1 85 ? -0.456 -11.808 1.786 1.00 92.94 85 ILE A C 1
ATOM 659 O O . ILE A 1 85 ? -1.002 -11.748 2.888 1.00 92.94 85 ILE A O 1
ATOM 663 N N . LEU A 1 86 ? 0.866 -11.677 1.642 1.00 93.12 86 LEU A N 1
ATOM 664 C CA . LEU A 1 86 ? 1.775 -11.488 2.775 1.00 93.12 86 LEU A CA 1
ATOM 665 C C . LEU A 1 86 ? 1.461 -10.194 3.532 1.00 93.12 86 LEU A C 1
ATOM 667 O O . LEU A 1 86 ? 1.284 -10.223 4.748 1.00 93.12 86 LEU A O 1
ATOM 671 N N . GLY A 1 87 ? 1.311 -9.080 2.818 1.00 91.88 87 GLY A N 1
ATOM 672 C CA . GLY A 1 87 ? 0.949 -7.779 3.371 1.00 91.88 87 GLY A CA 1
ATOM 673 C C . GLY A 1 87 ? -0.379 -7.824 4.120 1.00 91.88 87 GLY A C 1
ATOM 674 O O . GLY A 1 87 ? -0.444 -7.385 5.267 1.00 91.88 87 GLY A O 1
ATOM 675 N N . GLY A 1 88 ? -1.418 -8.435 3.541 1.00 91.50 88 GLY A N 1
ATOM 676 C CA . GLY A 1 88 ? -2.721 -8.606 4.189 1.00 91.50 88 GLY A CA 1
ATOM 677 C C . GLY A 1 88 ? -2.661 -9.451 5.468 1.00 91.50 88 GLY A C 1
ATOM 678 O O . GLY A 1 88 ? -3.271 -9.091 6.480 1.00 91.50 88 GLY A O 1
ATOM 679 N N . VAL A 1 89 ? -1.889 -10.542 5.463 1.00 92.06 89 VAL A N 1
ATOM 680 C CA . VAL A 1 89 ? -1.689 -11.408 6.639 1.00 92.06 89 VAL A CA 1
ATOM 681 C C . VAL A 1 89 ? -0.927 -10.677 7.744 1.00 92.06 89 VAL A C 1
ATOM 683 O O . VAL A 1 89 ? -1.369 -10.673 8.896 1.00 92.06 89 VAL A O 1
ATOM 686 N N . ILE A 1 90 ? 0.185 -10.021 7.406 1.00 92.12 90 ILE A N 1
ATOM 687 C CA . ILE A 1 90 ? 0.991 -9.250 8.360 1.00 92.12 90 ILE A CA 1
ATOM 688 C C . ILE A 1 90 ? 0.128 -8.132 8.959 1.00 92.12 90 ILE A C 1
ATOM 690 O O . ILE A 1 90 ? 0.052 -7.995 10.183 1.00 92.12 90 ILE A O 1
ATOM 694 N N . LEU A 1 91 ? -0.608 -7.388 8.130 1.00 91.12 91 LEU A N 1
ATOM 695 C CA . LEU A 1 91 ? -1.501 -6.326 8.589 1.00 91.12 91 LEU A CA 1
ATOM 696 C C . LEU A 1 91 ? -2.559 -6.854 9.568 1.00 91.12 91 LEU A C 1
ATOM 698 O O . LEU A 1 91 ? -2.759 -6.267 10.633 1.00 91.12 91 LEU A O 1
ATOM 702 N N . PHE A 1 92 ? -3.199 -7.985 9.253 1.00 90.25 92 PHE A N 1
ATOM 703 C CA . PHE A 1 92 ? -4.195 -8.622 10.118 1.00 90.25 92 PHE A CA 1
ATOM 704 C C . PHE A 1 92 ? -3.630 -8.975 11.501 1.00 90.25 92 PHE A C 1
ATOM 706 O O . PHE A 1 92 ? -4.294 -8.745 12.519 1.00 90.25 92 PHE A O 1
ATOM 713 N N . ILE A 1 93 ? -2.404 -9.508 11.551 1.00 88.06 93 ILE A N 1
ATOM 714 C CA . ILE A 1 93 ? -1.718 -9.873 12.798 1.00 88.06 93 ILE A CA 1
ATOM 715 C C . ILE A 1 93 ? -1.389 -8.617 13.616 1.00 88.06 93 ILE A C 1
ATOM 717 O O . ILE A 1 93 ? -1.651 -8.565 14.822 1.00 88.06 93 ILE A O 1
ATOM 721 N N . PHE A 1 94 ? -0.855 -7.581 12.967 1.00 86.25 94 PHE A N 1
ATOM 722 C CA . PHE A 1 94 ? -0.377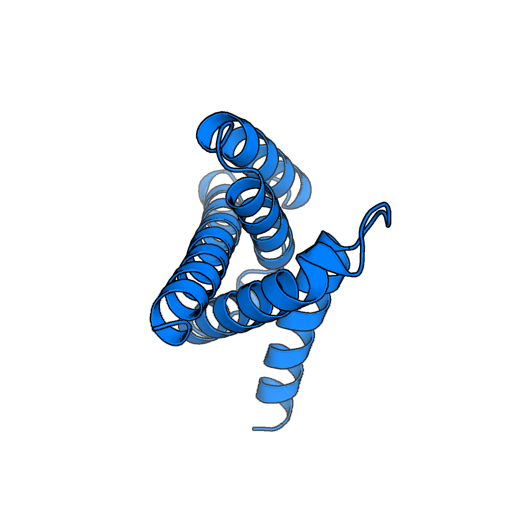 -6.374 13.643 1.00 86.25 94 PHE A CA 1
ATOM 723 C C . PHE A 1 94 ? -1.466 -5.341 13.956 1.00 86.25 94 PHE A C 1
ATOM 725 O O . PHE A 1 94 ? -1.230 -4.457 14.787 1.00 86.25 94 PHE A O 1
ATOM 732 N N . ARG A 1 95 ? -2.678 -5.462 13.391 1.00 81.31 95 ARG A N 1
ATOM 733 C CA . ARG A 1 95 ? -3.756 -4.460 13.534 1.00 81.31 95 ARG A CA 1
ATOM 734 C C . ARG A 1 95 ? -4.035 -4.049 14.987 1.00 81.31 95 ARG A C 1
ATOM 736 O O . ARG A 1 95 ? -4.233 -2.867 15.251 1.00 81.31 95 ARG A O 1
ATOM 743 N N . LYS A 1 96 ? -4.004 -5.009 15.927 1.00 81.81 96 LYS A N 1
ATOM 744 C CA . LYS A 1 96 ? -4.308 -4.799 17.358 1.00 81.81 96 LYS A CA 1
ATOM 745 C C . LYS A 1 96 ? -3.073 -4.558 18.231 1.00 81.81 96 LYS A C 1
ATOM 747 O O . LYS A 1 96 ? -3.231 -4.126 19.364 1.00 81.81 96 LYS A O 1
ATOM 752 N N . ARG A 1 97 ? -1.865 -4.861 17.741 1.00 78.69 97 ARG A N 1
ATOM 753 C CA . ARG A 1 97 ? -0.624 -4.765 18.533 1.00 78.69 97 ARG A CA 1
ATOM 754 C C . ARG A 1 97 ? 0.050 -3.397 18.432 1.00 78.69 97 ARG A C 1
ATOM 756 O O . ARG A 1 97 ? 0.745 -3.006 19.355 1.00 78.69 97 ARG A O 1
ATOM 763 N N . LEU A 1 98 ? -0.180 -2.671 17.337 1.00 74.62 98 LEU A N 1
ATOM 764 C CA . LEU A 1 98 ? 0.464 -1.384 17.042 1.00 74.62 98 LEU A CA 1
ATOM 765 C C . LEU A 1 98 ? -0.562 -0.241 17.032 1.00 74.62 98 LEU A C 1
ATOM 767 O O . LEU A 1 98 ? -0.724 0.483 16.045 1.00 74.62 98 LEU A O 1
ATOM 771 N N . ILE A 1 99 ? -1.352 -0.119 18.096 1.00 78.94 99 ILE A N 1
ATOM 772 C CA . ILE A 1 99 ? -2.317 0.980 18.230 1.00 78.94 99 ILE A CA 1
ATOM 773 C C . ILE A 1 99 ? -1.546 2.228 18.683 1.00 78.94 99 ILE A C 1
ATOM 775 O O . ILE A 1 99 ? -0.787 2.160 19.640 1.00 78.94 99 ILE A O 1
ATOM 779 N N . GLY A 1 100 ? -1.701 3.350 17.972 1.00 77.12 100 GLY A N 1
ATOM 780 C CA . GLY A 1 100 ? -1.032 4.618 18.303 1.00 77.12 100 GLY A CA 1
ATOM 781 C C . GLY A 1 100 ? 0.395 4.787 17.762 1.00 77.12 100 GLY A C 1
ATOM 782 O O . GLY A 1 100 ? 0.945 5.877 17.866 1.00 77.12 100 GLY A O 1
ATOM 783 N N . MET A 1 101 ? 0.983 3.763 17.130 1.00 79.50 101 MET A N 1
ATOM 784 C CA . MET A 1 101 ? 2.292 3.891 16.476 1.00 79.50 101 MET A CA 1
ATOM 785 C C . MET A 1 101 ? 2.157 4.423 15.045 1.00 79.50 101 MET A C 1
ATOM 787 O O . MET A 1 101 ? 1.581 3.763 14.171 1.00 79.50 101 MET A O 1
ATOM 791 N N . GLY A 1 102 ? 2.712 5.614 14.806 1.00 79.56 102 GLY A N 1
ATOM 792 C CA . GLY A 1 102 ? 2.877 6.173 13.464 1.00 79.56 102 GLY A CA 1
ATOM 793 C C . GLY A 1 102 ? 3.807 5.306 12.608 1.00 79.56 102 GLY A C 1
ATOM 794 O O . GLY A 1 102 ? 4.737 4.691 13.119 1.00 79.56 102 GLY A O 1
ATOM 795 N N . GLY A 1 103 ? 3.533 5.215 11.304 1.00 83.31 103 GLY A N 1
ATOM 796 C CA . GLY A 1 103 ? 4.385 4.488 10.350 1.00 83.31 103 GLY A CA 1
ATOM 797 C C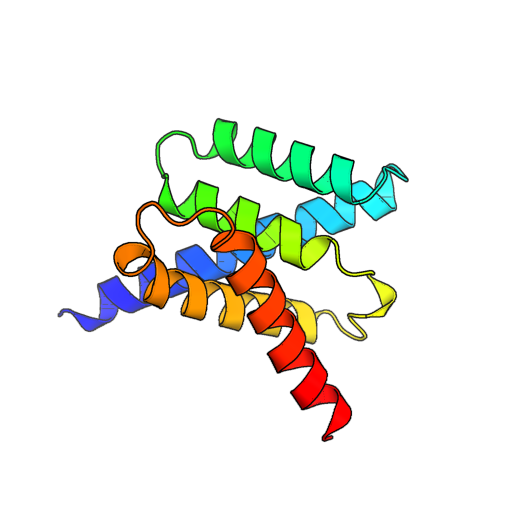 . GLY A 1 103 ? 4.131 2.979 10.213 1.00 83.31 103 GLY A C 1
ATOM 798 O O . GLY A 1 103 ? 4.729 2.347 9.346 1.00 83.31 103 GLY A O 1
ATOM 799 N N . LYS A 1 104 ? 3.206 2.383 10.981 1.00 90.12 104 LYS A N 1
ATOM 800 C CA . LYS A 1 104 ? 2.963 0.925 10.936 1.00 90.12 104 LYS A CA 1
ATOM 801 C C . LYS A 1 104 ? 2.563 0.386 9.558 1.00 90.12 104 LYS A C 1
ATOM 803 O O . LYS A 1 104 ? 2.982 -0.702 9.194 1.00 90.12 104 LYS A O 1
ATOM 808 N N . LEU A 1 105 ? 1.758 1.131 8.797 1.00 89.94 105 LEU A N 1
ATOM 809 C CA . LEU A 1 105 ? 1.287 0.691 7.478 1.00 89.94 105 LEU A CA 1
ATOM 810 C C . LEU A 1 105 ? 2.457 0.630 6.487 1.00 89.94 105 LEU A C 1
ATOM 812 O O . LEU A 1 105 ? 2.638 -0.375 5.812 1.00 89.94 105 LEU A O 1
ATOM 816 N N . GLY A 1 106 ? 3.318 1.652 6.487 1.00 90.38 106 GLY A N 1
ATOM 817 C CA . GLY A 1 106 ? 4.532 1.653 5.670 1.00 90.38 106 GLY A CA 1
ATOM 818 C C . GLY A 1 106 ? 5.478 0.504 6.030 1.00 90.38 106 GLY A C 1
ATOM 819 O O . GLY A 1 106 ? 5.980 -0.172 5.139 1.00 90.38 106 GLY A O 1
ATOM 820 N N . ALA A 1 107 ? 5.658 0.209 7.323 1.00 92.00 107 ALA A N 1
ATOM 821 C CA . ALA A 1 107 ? 6.480 -0.922 7.763 1.00 92.00 107 ALA A CA 1
ATOM 822 C C . ALA A 1 107 ? 5.921 -2.279 7.297 1.00 92.00 107 ALA A C 1
ATOM 824 O O . ALA A 1 107 ? 6.678 -3.150 6.870 1.00 92.00 107 ALA A O 1
ATOM 825 N N . VAL A 1 108 ? 4.598 -2.465 7.338 1.00 93.44 108 VAL A N 1
ATOM 826 C CA . VAL A 1 108 ? 3.953 -3.684 6.824 1.00 93.44 108 VAL A CA 1
ATOM 827 C C . VAL A 1 108 ? 4.134 -3.807 5.310 1.00 93.44 108 VAL A C 1
ATOM 829 O O . VAL A 1 108 ? 4.509 -4.874 4.828 1.00 93.44 108 VAL A O 1
ATOM 832 N N . ALA A 1 109 ? 3.944 -2.719 4.562 1.00 92.44 109 ALA A N 1
ATOM 833 C CA . ALA A 1 109 ? 4.185 -2.709 3.122 1.00 92.44 109 ALA A CA 1
ATOM 834 C C . ALA A 1 109 ? 5.647 -3.066 2.798 1.00 92.44 109 ALA A C 1
ATOM 836 O O . ALA A 1 109 ? 5.900 -4.004 2.043 1.00 92.44 109 ALA A O 1
ATOM 837 N N . PHE A 1 110 ? 6.605 -2.405 3.451 1.00 91.69 110 PHE A N 1
ATOM 838 C CA . PHE A 1 110 ? 8.034 -2.653 3.263 1.00 91.69 110 PHE A CA 1
ATOM 839 C C . PHE A 1 110 ? 8.432 -4.098 3.588 1.00 91.69 110 PHE A C 1
ATOM 841 O O . PHE A 1 110 ? 9.101 -4.749 2.791 1.00 91.69 110 PHE A O 1
ATOM 848 N N . THR A 1 111 ? 7.984 -4.635 4.726 1.00 93.06 111 THR A N 1
ATOM 849 C CA . THR A 1 111 ? 8.301 -6.019 5.123 1.00 93.06 111 THR A CA 1
ATOM 850 C C . THR A 1 111 ? 7.711 -7.050 4.164 1.00 93.06 111 THR A C 1
ATOM 852 O O . THR A 1 111 ? 8.374 -8.044 3.865 1.00 93.06 111 THR A O 1
ATOM 855 N N . SER A 1 112 ? 6.504 -6.816 3.641 1.00 92.19 112 SER A N 1
ATOM 856 C CA . SER A 1 112 ? 5.887 -7.709 2.655 1.00 92.19 112 SER A CA 1
ATOM 857 C C . SER A 1 112 ? 6.655 -7.742 1.329 1.00 92.19 112 SER A C 1
ATOM 859 O O . SER A 1 112 ? 6.934 -8.825 0.819 1.00 92.19 112 SER A O 1
ATOM 861 N N . LEU A 1 113 ? 7.077 -6.579 0.825 1.00 90.69 113 LEU A N 1
ATOM 862 C CA . LEU A 1 113 ? 7.915 -6.453 -0.370 1.00 90.69 113 LEU A CA 1
ATOM 863 C C . LEU A 1 113 ? 9.284 -7.099 -0.180 1.00 90.69 113 LEU A C 1
ATOM 865 O O . LEU A 1 113 ? 9.690 -7.922 -0.994 1.00 90.69 113 LEU A O 1
ATOM 869 N N . LEU A 1 114 ? 9.968 -6.770 0.919 1.00 90.62 114 LEU A N 1
ATOM 870 C CA . LEU A 1 114 ? 11.298 -7.294 1.218 1.00 90.62 114 LEU A CA 1
ATOM 871 C C . LEU A 1 114 ? 11.290 -8.823 1.311 1.00 90.62 114 LEU A C 1
ATOM 873 O O . LEU A 1 114 ? 12.211 -9.474 0.835 1.00 90.62 114 LEU A O 1
ATOM 877 N N . SER A 1 115 ? 10.234 -9.400 1.887 1.00 90.12 115 SER A N 1
ATOM 878 C CA . SER A 1 115 ? 10.093 -10.855 1.999 1.00 90.12 115 SER A CA 1
ATOM 879 C C . SER A 1 115 ? 10.000 -11.529 0.627 1.00 90.12 115 SER A C 1
ATOM 881 O O . SER A 1 115 ? 10.652 -12.546 0.407 1.00 90.12 115 SER A O 1
ATOM 883 N N . VAL A 1 116 ? 9.220 -10.962 -0.301 1.00 89.25 116 VAL A N 1
ATOM 884 C CA . VAL A 1 116 ? 9.104 -11.490 -1.673 1.00 89.25 116 VAL A CA 1
ATOM 885 C C . VAL A 1 116 ? 10.394 -11.273 -2.456 1.00 89.25 116 VAL A C 1
ATOM 887 O O . VAL A 1 116 ? 10.833 -12.178 -3.158 1.00 89.25 116 VAL A O 1
ATOM 890 N N . LEU A 1 117 ? 11.038 -10.119 -2.285 1.00 87.44 117 LEU A N 1
ATOM 891 C CA . LEU A 1 117 ? 12.318 -9.823 -2.919 1.00 87.44 117 LEU A CA 1
ATOM 892 C C . LEU A 1 117 ? 13.408 -10.817 -2.494 1.00 87.44 117 LEU A C 1
ATOM 894 O O . LEU A 1 117 ? 14.103 -11.367 -3.339 1.00 87.44 117 LEU A O 1
ATOM 898 N N . LEU A 1 118 ? 13.528 -11.091 -1.194 1.00 88.25 118 LEU A N 1
ATOM 899 C CA . LEU A 1 118 ? 14.488 -12.070 -0.683 1.00 88.25 118 LEU A CA 1
ATOM 900 C C . LEU A 1 118 ? 14.212 -13.475 -1.225 1.00 88.25 118 LEU A C 1
ATOM 902 O O . LEU A 1 118 ? 15.147 -14.191 -1.556 1.00 88.25 118 LEU A O 1
ATOM 906 N N . LEU A 1 119 ? 12.939 -13.861 -1.341 1.00 86.94 119 LEU A N 1
ATOM 907 C CA . LEU A 1 119 ? 12.551 -15.124 -1.971 1.00 86.94 119 LEU A CA 1
ATOM 908 C C . LEU A 1 119 ? 12.998 -15.193 -3.434 1.00 86.94 119 LEU A C 1
ATOM 910 O O . LEU A 1 119 ? 13.480 -16.236 -3.856 1.00 86.94 119 LEU A O 1
ATOM 914 N N . ARG A 1 120 ? 12.874 -14.096 -4.183 1.00 83.19 120 ARG A N 1
ATOM 915 C CA . ARG A 1 120 ? 13.308 -14.024 -5.582 1.00 83.19 120 ARG A CA 1
ATOM 916 C C . ARG A 1 120 ? 14.826 -14.102 -5.739 1.00 83.19 120 ARG A C 1
ATOM 918 O O . ARG A 1 120 ? 15.287 -14.738 -6.664 1.00 83.19 120 ARG A O 1
ATOM 925 N N . GLU A 1 121 ? 15.601 -13.467 -4.864 1.00 82.75 121 GLU A N 1
ATOM 926 C CA . GLU A 1 121 ? 17.074 -13.499 -4.952 1.00 82.75 121 GLU A CA 1
ATOM 927 C C . GLU A 1 121 ? 17.676 -14.860 -4.551 1.00 82.75 121 GLU A C 1
ATOM 929 O O . GLU A 1 121 ? 18.815 -15.165 -4.892 1.00 82.75 121 GLU A O 1
ATOM 934 N N . ILE A 1 122 ? 16.936 -15.684 -3.800 1.00 84.44 122 ILE A N 1
ATOM 935 C CA . ILE A 1 122 ? 17.394 -17.008 -3.348 1.00 84.44 122 ILE A CA 1
ATOM 936 C C . ILE A 1 122 ? 17.182 -18.102 -4.415 1.00 84.44 122 ILE A C 1
ATOM 938 O O . ILE A 1 122 ? 17.875 -19.121 -4.363 1.00 84.44 122 ILE A O 1
ATOM 942 N N . PHE A 1 123 ? 16.244 -17.919 -5.351 1.00 71.06 123 PHE A N 1
ATOM 943 C CA . PHE A 1 123 ? 15.840 -18.912 -6.359 1.00 71.06 123 PHE A CA 1
ATOM 944 C C . PHE A 1 123 ? 16.134 -18.443 -7.784 1.00 71.06 123 PHE A C 1
ATOM 946 O O . PHE A 1 123 ? 16.617 -19.286 -8.572 1.00 71.06 123 PHE A O 1
#

Sequence (123 aa):
MFKSTLLHYIIGYSLSFLVGCLLCNYLYISFDLPMVLSSSLVGLLGSLIFYKNKEAQASVYCGSFAGMSDPMFFGHWGEMILVSILGGVILFIFRKRLIGMGGKLGAVAFTSLLSVLLLREIF

Foldseek 3Di:
DPPVVVVVQLVLLLVLLLQLLVQLLCCCVVVVDQSVVSLVVQLVVQCVVCVVPPSSSLSSSLSSLLNSPDVVLCVDPVLSSQLSSQLSVQCVVCVPVQPPDPCPSNVSSVVSSVVSVVVVVVD

Radius of gyration: 14.03 Å; chains: 1; bounding box: 35×34×36 Å